Protein AF-A0A6F9X184-F1 (afdb_monomer_lite)

Radius of gyration: 22.65 Å; chains: 1; bounding box: 46×41×59 Å

Structure (mmCIF, N/CA/C/O backbone):
data_AF-A0A6F9X184-F1
#
_entry.id   AF-A0A6F9X184-F1
#
loop_
_atom_site.group_PDB
_atom_site.id
_atom_site.type_symbol
_atom_site.label_atom_id
_atom_site.label_alt_id
_atom_site.label_comp_id
_atom_site.label_asym_id
_atom_site.label_entity_id
_atom_site.label_seq_id
_atom_site.pdbx_PDB_ins_code
_atom_site.Cartn_x
_atom_site.Cartn_y
_atom_site.Cartn_z
_atom_site.occupancy
_atom_site.B_iso_or_equiv
_atom_site.auth_seq_id
_atom_site.auth_comp_id
_atom_site.auth_asym_id
_atom_site.auth_atom_id
_atom_site.pdbx_PDB_model_num
ATOM 1 N N . MET A 1 1 ? -14.088 7.537 -17.750 1.00 68.25 1 MET A N 1
ATOM 2 C CA . MET A 1 1 ? -13.207 7.425 -16.562 1.00 68.25 1 MET A CA 1
ATOM 3 C C . MET A 1 1 ? -13.499 8.589 -15.624 1.00 68.25 1 MET A C 1
ATOM 5 O O . MET A 1 1 ? -13.665 9.694 -16.121 1.00 68.25 1 MET A O 1
ATOM 9 N N . SER A 1 2 ? -13.633 8.356 -14.314 1.00 89.56 2 SER A N 1
ATOM 10 C CA . SER A 1 2 ? -14.032 9.387 -13.339 1.00 89.56 2 SER A CA 1
ATOM 11 C C . SER A 1 2 ? -12.827 10.056 -12.667 1.00 89.56 2 SER A C 1
ATOM 13 O O . SER A 1 2 ? -11.734 9.493 -12.620 1.00 89.56 2 SER A O 1
ATOM 15 N N . ILE A 1 3 ? -13.026 11.240 -12.085 1.00 88.94 3 ILE A N 1
ATOM 16 C CA . ILE A 1 3 ? -11.980 11.943 -11.323 1.00 88.94 3 ILE A CA 1
ATOM 17 C C . ILE A 1 3 ? -11.501 11.140 -10.101 1.00 88.94 3 ILE A C 1
ATOM 19 O O . ILE A 1 3 ? -10.322 11.168 -9.753 1.00 88.94 3 ILE A O 1
ATOM 23 N N . ALA A 1 4 ? -12.394 10.348 -9.500 1.00 88.88 4 ALA A N 1
ATOM 24 C CA . ALA A 1 4 ? -12.068 9.458 -8.391 1.00 88.88 4 ALA A CA 1
ATOM 25 C C . ALA A 1 4 ? -11.092 8.344 -8.808 1.00 88.88 4 ALA A C 1
ATOM 27 O O . ALA A 1 4 ? -10.203 7.985 -8.037 1.00 88.88 4 ALA A O 1
ATOM 28 N N . TYR A 1 5 ? -11.207 7.827 -10.036 1.00 92.00 5 TYR A N 1
ATOM 29 C CA . TYR A 1 5 ? -10.249 6.855 -10.568 1.00 92.00 5 TYR A CA 1
ATOM 30 C C . TYR A 1 5 ? -8.839 7.452 -10.627 1.00 92.00 5 TYR A C 1
ATOM 32 O O . TYR A 1 5 ? -7.910 6.914 -10.029 1.00 92.00 5 TYR A O 1
ATOM 40 N N . PHE A 1 6 ? -8.690 8.617 -11.265 1.00 92.88 6 PHE A N 1
ATOM 41 C CA . PHE A 1 6 ? -7.386 9.268 -11.396 1.00 92.88 6 PHE A CA 1
ATOM 42 C C . PHE A 1 6 ? -6.808 9.721 -10.058 1.00 92.88 6 PHE A C 1
ATOM 44 O O . PHE A 1 6 ? -5.597 9.630 -9.874 1.00 92.88 6 PHE A O 1
ATOM 51 N N . SER A 1 7 ? -7.644 10.145 -9.103 1.00 91.88 7 SER A N 1
ATOM 52 C CA . SER A 1 7 ? -7.157 10.465 -7.757 1.00 91.88 7 SER A CA 1
ATOM 53 C C . SER A 1 7 ? -6.539 9.243 -7.078 1.00 91.88 7 SER A C 1
ATOM 55 O O . SER A 1 7 ? -5.442 9.353 -6.541 1.00 91.88 7 SER A O 1
ATOM 57 N N . GLY A 1 8 ? -7.199 8.082 -7.128 1.00 93.31 8 GLY A N 1
ATOM 58 C CA . GLY A 1 8 ? -6.648 6.865 -6.530 1.00 93.31 8 GLY A CA 1
ATOM 59 C C . GLY A 1 8 ? -5.419 6.336 -7.277 1.00 93.31 8 GLY A C 1
ATOM 60 O O . GLY A 1 8 ? -4.453 5.929 -6.641 1.00 93.31 8 GLY A O 1
ATOM 61 N N . LEU A 1 9 ? -5.389 6.427 -8.614 1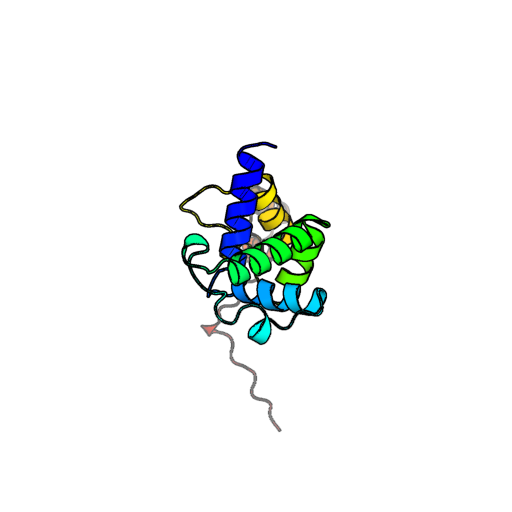.00 95.19 9 LEU A N 1
ATOM 62 C CA . LEU A 1 9 ? -4.209 6.067 -9.410 1.00 95.19 9 LEU A CA 1
ATOM 63 C C . LEU A 1 9 ? -3.023 6.961 -9.044 1.00 95.19 9 LEU A C 1
ATOM 65 O O . LEU A 1 9 ? -1.903 6.486 -8.891 1.00 95.19 9 LEU A O 1
ATOM 69 N N . HIS A 1 10 ? -3.262 8.257 -8.883 1.00 94.12 10 HIS A N 1
ATOM 70 C CA . HIS A 1 10 ? -2.233 9.192 -8.466 1.00 94.12 10 HIS A CA 1
ATOM 71 C C . HIS A 1 10 ? -1.717 8.884 -7.051 1.00 94.12 10 HIS A C 1
ATOM 73 O O . HIS A 1 10 ? -0.510 8.949 -6.816 1.00 94.12 10 HIS A O 1
ATOM 79 N N . ASP A 1 11 ? -2.593 8.509 -6.117 1.00 93.25 11 ASP A N 1
ATOM 80 C CA . ASP A 1 11 ? -2.180 8.100 -4.771 1.00 93.25 11 ASP A CA 1
ATOM 81 C C . ASP A 1 11 ? -1.379 6.772 -4.807 1.00 93.25 11 ASP A C 1
ATOM 83 O O . ASP A 1 11 ? -0.346 6.662 -4.141 1.00 93.25 11 ASP A O 1
ATOM 87 N N . LEU A 1 12 ? -1.745 5.825 -5.681 1.00 94.94 12 LEU A N 1
ATOM 88 C CA . LEU A 1 12 ? -0.983 4.596 -5.945 1.00 94.94 12 LEU A CA 1
ATOM 89 C C . LEU A 1 12 ? 0.408 4.882 -6.535 1.00 94.94 12 LEU A C 1
ATOM 91 O O . LEU A 1 12 ? 1.415 4.351 -6.063 1.00 94.94 12 LEU A O 1
ATOM 95 N N . VAL A 1 13 ? 0.486 5.755 -7.542 1.00 95.12 13 VAL A N 1
ATOM 96 C CA . VAL A 1 13 ? 1.753 6.198 -8.145 1.00 95.12 13 VAL A CA 1
ATOM 97 C C . VAL A 1 13 ? 2.639 6.848 -7.086 1.00 95.12 13 VAL A C 1
ATOM 99 O O . VAL A 1 13 ? 3.818 6.519 -6.982 1.00 95.12 13 VAL A O 1
ATOM 102 N N . LYS A 1 14 ? 2.077 7.710 -6.233 1.00 92.62 14 LYS A N 1
ATOM 103 C CA . LYS A 1 14 ? 2.815 8.303 -5.110 1.00 92.62 14 LYS A CA 1
ATOM 104 C C . LYS A 1 14 ? 3.364 7.257 -4.144 1.00 92.62 14 LYS A C 1
ATOM 106 O O . LYS A 1 14 ? 4.490 7.422 -3.673 1.00 92.62 14 LYS A O 1
ATOM 111 N N . ALA A 1 15 ? 2.611 6.196 -3.857 1.00 92.44 15 ALA A N 1
ATOM 112 C CA . ALA A 1 15 ? 3.092 5.101 -3.018 1.00 92.44 15 ALA A CA 1
ATOM 113 C C . ALA A 1 15 ? 4.298 4.387 -3.658 1.00 92.44 15 ALA A C 1
ATOM 115 O O . ALA A 1 15 ? 5.304 4.175 -2.981 1.00 92.44 15 ALA A O 1
ATOM 116 N N . LEU A 1 16 ? 4.250 4.107 -4.965 1.00 93.88 16 LEU A N 1
ATOM 117 C CA . LEU A 1 16 ? 5.349 3.476 -5.714 1.00 93.88 16 LEU A CA 1
ATOM 118 C C . LEU A 1 16 ? 6.599 4.362 -5.832 1.00 93.88 16 LEU A C 1
ATOM 120 O O . LEU A 1 16 ? 7.724 3.855 -5.831 1.00 93.88 16 LEU A O 1
ATOM 124 N N . CYS A 1 17 ? 6.420 5.682 -5.906 1.00 93.12 17 CYS A N 1
ATOM 125 C CA . CYS A 1 17 ? 7.517 6.652 -5.934 1.00 93.12 17 CYS A CA 1
ATOM 126 C C . CYS A 1 17 ? 8.088 6.963 -4.538 1.00 93.12 17 CYS A C 1
ATOM 128 O O . CYS A 1 17 ? 9.053 7.721 -4.410 1.00 93.12 17 CYS A O 1
ATOM 130 N N . SER A 1 18 ? 7.488 6.429 -3.472 1.00 90.38 18 SER A N 1
ATOM 131 C CA . SER A 1 18 ? 7.875 6.749 -2.103 1.00 90.38 18 SER A CA 1
ATOM 132 C C . SER A 1 18 ? 9.264 6.209 -1.756 1.00 90.38 18 SER A C 1
ATOM 134 O O . SER A 1 18 ? 9.656 5.115 -2.159 1.00 90.38 18 SER A O 1
ATOM 136 N N . LYS A 1 19 ? 9.990 6.967 -0.928 1.00 86.81 19 LYS A N 1
ATOM 137 C CA . LYS A 1 19 ? 11.203 6.503 -0.227 1.00 86.81 19 LYS A CA 1
ATOM 138 C C . LYS A 1 19 ? 10.881 5.702 1.041 1.00 86.81 19 LYS A C 1
ATOM 140 O O . LYS A 1 19 ? 11.788 5.198 1.694 1.00 86.81 19 LYS A O 1
ATOM 145 N N . SER A 1 20 ? 9.606 5.635 1.428 1.00 86.81 20 SER A N 1
ATOM 146 C CA . SER A 1 20 ? 9.159 4.921 2.624 1.00 86.81 20 SER A CA 1
ATOM 147 C C . SER A 1 20 ? 9.032 3.412 2.372 1.00 86.81 20 SER A C 1
ATOM 149 O O . SER A 1 20 ? 9.448 2.901 1.333 1.00 86.81 20 SER A O 1
ATOM 151 N N . ARG A 1 21 ? 8.420 2.681 3.312 1.00 86.00 21 ARG A N 1
ATOM 152 C CA . ARG A 1 21 ? 8.225 1.230 3.195 1.00 86.00 21 ARG A CA 1
ATOM 153 C C . ARG A 1 21 ? 7.392 0.834 1.967 1.00 86.00 21 ARG A C 1
ATOM 155 O O . ARG A 1 21 ? 7.645 -0.227 1.408 1.00 86.00 21 ARG A O 1
ATOM 162 N N . THR A 1 22 ? 6.494 1.698 1.487 1.00 87.25 22 THR A N 1
ATOM 163 C CA . THR A 1 22 ? 5.751 1.489 0.227 1.00 87.25 22 THR A CA 1
ATOM 164 C C . THR A 1 22 ? 6.646 1.467 -1.011 1.00 87.25 22 THR A C 1
ATOM 166 O O . THR A 1 22 ? 6.295 0.822 -1.992 1.00 87.25 22 THR A O 1
ATOM 169 N N . GLY A 1 23 ? 7.847 2.053 -0.952 1.00 86.31 23 GLY A N 1
ATOM 170 C CA . GLY A 1 23 ? 8.840 1.946 -2.021 1.00 86.31 23 GLY A CA 1
ATOM 171 C C . GLY A 1 23 ? 9.290 0.505 -2.291 1.00 86.31 23 GLY A C 1
ATOM 172 O O . GLY A 1 23 ? 9.655 0.191 -3.418 1.00 86.31 23 GLY A O 1
ATOM 173 N N . ARG A 1 24 ? 9.182 -0.401 -1.305 1.00 89.50 24 ARG A N 1
ATOM 174 C CA . ARG A 1 24 ? 9.477 -1.837 -1.486 1.00 89.50 24 ARG A CA 1
ATOM 175 C C . ARG A 1 24 ? 8.480 -2.540 -2.405 1.00 89.50 24 ARG A C 1
ATOM 177 O O . ARG A 1 24 ? 8.834 -3.515 -3.058 1.00 89.50 24 ARG A O 1
ATOM 184 N N . LEU A 1 25 ? 7.259 -2.014 -2.521 1.00 92.19 25 LEU A N 1
ATOM 185 C CA . LEU A 1 25 ? 6.263 -2.541 -3.459 1.00 92.19 25 LEU A CA 1
ATOM 186 C C . LEU A 1 25 ? 6.761 -2.431 -4.898 1.00 92.19 25 LEU A C 1
ATOM 188 O O . LEU A 1 25 ? 6.474 -3.302 -5.710 1.00 92.19 25 LEU A O 1
ATOM 192 N N . ARG A 1 26 ? 7.548 -1.392 -5.202 1.00 91.94 26 ARG A N 1
ATOM 193 C CA . ARG A 1 26 ? 8.164 -1.199 -6.515 1.00 91.94 26 ARG A CA 1
ATOM 194 C C . ARG A 1 26 ? 9.099 -2.352 -6.873 1.00 91.94 26 ARG A C 1
ATOM 196 O O . ARG A 1 26 ? 9.042 -2.846 -7.993 1.00 91.94 26 ARG A O 1
ATOM 203 N N . GLU A 1 27 ? 9.918 -2.790 -5.920 1.00 90.56 27 GLU A N 1
ATOM 204 C CA . GLU A 1 27 ? 10.826 -3.931 -6.085 1.00 90.56 27 GLU A CA 1
ATOM 205 C C . GLU A 1 27 ? 10.041 -5.233 -6.279 1.00 90.56 27 GLU A C 1
ATOM 207 O O . GLU A 1 27 ? 10.364 -6.016 -7.171 1.00 90.56 27 GLU A O 1
ATOM 212 N N . GLY A 1 28 ? 8.971 -5.431 -5.503 1.00 92.75 28 GLY A N 1
ATOM 213 C CA . GLY A 1 28 ? 8.067 -6.572 -5.656 1.00 92.75 28 GLY A CA 1
ATOM 214 C C . GLY A 1 28 ? 7.399 -6.626 -7.031 1.00 92.75 28 GLY A C 1
ATOM 215 O O . GLY A 1 28 ? 7.439 -7.657 -7.700 1.00 92.75 28 GLY A O 1
ATOM 216 N N . CYS A 1 29 ? 6.855 -5.497 -7.495 1.00 94.06 29 CYS A N 1
ATOM 217 C CA . CYS A 1 29 ? 6.239 -5.388 -8.820 1.00 94.06 29 CYS A CA 1
ATOM 218 C C . CYS A 1 29 ? 7.260 -5.647 -9.935 1.00 94.06 29 CYS A C 1
ATOM 220 O O . CYS A 1 29 ? 6.974 -6.372 -10.883 1.00 94.06 29 CYS A O 1
ATOM 222 N N . ALA A 1 30 ? 8.459 -5.066 -9.827 1.00 92.81 30 ALA A N 1
ATOM 223 C CA . ALA A 1 30 ? 9.508 -5.245 -10.824 1.00 92.81 30 ALA A CA 1
ATOM 224 C C . ALA A 1 30 ? 9.958 -6.704 -10.916 1.00 92.81 30 ALA A C 1
ATOM 226 O O . ALA A 1 30 ? 10.037 -7.248 -12.015 1.00 92.81 30 ALA A O 1
ATOM 227 N N . ARG A 1 31 ? 10.150 -7.362 -9.767 1.00 93.12 31 ARG A N 1
ATOM 228 C CA . ARG A 1 31 ? 10.464 -8.792 -9.704 1.00 93.12 31 ARG A CA 1
ATOM 229 C C . ARG A 1 31 ? 9.372 -9.636 -10.358 1.00 93.12 31 ARG A C 1
ATOM 231 O O . ARG A 1 31 ? 9.692 -10.509 -11.156 1.00 93.12 31 ARG A O 1
ATOM 238 N N . ALA A 1 32 ? 8.102 -9.356 -10.064 1.00 93.06 32 ALA A N 1
ATOM 239 C CA . ALA A 1 32 ? 6.972 -10.073 -10.658 1.00 93.06 32 ALA A CA 1
ATOM 240 C C . ALA A 1 32 ? 6.880 -9.891 -12.185 1.00 93.06 32 ALA A C 1
ATOM 242 O O . ALA A 1 32 ? 6.412 -10.781 -12.888 1.00 93.06 32 ALA A O 1
ATOM 243 N N . LEU A 1 33 ? 7.359 -8.757 -12.702 1.00 93.00 33 LEU A N 1
ATOM 244 C CA . LEU A 1 33 ? 7.418 -8.449 -14.132 1.00 93.00 33 LEU A CA 1
ATOM 245 C C . LEU A 1 33 ? 8.734 -8.870 -14.809 1.00 93.00 33 LEU A C 1
ATOM 247 O O . LEU A 1 33 ? 8.896 -8.607 -16.001 1.00 93.00 33 LEU A O 1
ATOM 251 N N . GLY A 1 34 ? 9.679 -9.475 -14.077 1.00 92.62 34 GLY A N 1
ATOM 252 C CA . GLY A 1 34 ? 11.007 -9.820 -14.597 1.00 92.62 34 GLY A CA 1
ATOM 253 C C . GLY A 1 34 ? 11.836 -8.602 -15.021 1.00 92.62 34 GLY A C 1
ATOM 254 O O . GLY A 1 34 ? 12.644 -8.696 -15.939 1.00 92.62 34 GLY A O 1
ATOM 255 N N . MET A 1 35 ? 11.596 -7.444 -14.404 1.00 90.81 35 MET A N 1
ATOM 256 C CA . MET A 1 35 ? 12.278 -6.189 -14.716 1.00 90.81 35 MET A CA 1
ATOM 257 C C . MET A 1 35 ? 13.448 -5.947 -13.766 1.00 90.81 35 MET A C 1
ATOM 259 O O . MET A 1 35 ? 13.281 -6.014 -12.547 1.00 90.81 35 MET A O 1
ATOM 263 N N . ASP A 1 36 ? 14.592 -5.555 -14.323 1.00 88.38 36 ASP A N 1
ATOM 264 C CA . ASP A 1 36 ? 15.682 -4.972 -13.547 1.00 88.38 36 ASP A CA 1
ATOM 265 C C . ASP A 1 36 ? 15.494 -3.452 -13.452 1.00 88.38 36 ASP A C 1
ATOM 267 O O . ASP A 1 36 ? 15.573 -2.724 -14.444 1.00 88.38 36 ASP A O 1
ATOM 271 N N . LEU A 1 37 ? 15.204 -2.960 -12.245 1.00 86.81 37 LEU A N 1
ATOM 272 C CA . LEU A 1 37 ? 15.014 -1.529 -12.017 1.00 86.81 37 LEU A CA 1
ATOM 273 C C . LEU A 1 37 ? 16.312 -0.734 -12.157 1.00 86.81 37 LEU A C 1
ATOM 275 O O . LEU A 1 37 ? 16.229 0.433 -12.529 1.00 86.81 37 LEU A O 1
ATOM 279 N N . ALA A 1 38 ? 17.480 -1.320 -11.883 1.00 83.38 38 ALA A N 1
ATOM 280 C CA . ALA A 1 38 ? 18.748 -0.599 -11.986 1.00 83.38 38 ALA A CA 1
ATOM 281 C C . ALA A 1 38 ? 19.030 -0.187 -13.439 1.00 83.38 38 ALA A C 1
ATOM 283 O O . ALA A 1 38 ? 19.417 0.954 -13.696 1.00 83.38 38 ALA A O 1
ATOM 284 N N . ASP A 1 39 ? 18.732 -1.083 -14.381 1.00 80.94 39 ASP A N 1
ATOM 285 C CA . ASP A 1 39 ? 18.895 -0.840 -15.814 1.00 80.94 39 ASP A CA 1
ATOM 286 C C . ASP A 1 39 ? 17.743 -0.010 -16.397 1.00 80.94 39 ASP A C 1
ATOM 288 O O . ASP A 1 39 ? 17.936 0.884 -17.235 1.00 80.94 39 ASP A O 1
ATOM 292 N N . GLU A 1 40 ? 16.507 -0.288 -15.975 1.00 79.12 40 GLU A N 1
ATOM 293 C CA . GLU A 1 40 ? 15.322 0.356 -16.541 1.00 79.12 40 GLU A CA 1
ATOM 294 C C . GLU A 1 40 ? 15.100 1.773 -16.011 1.00 79.12 40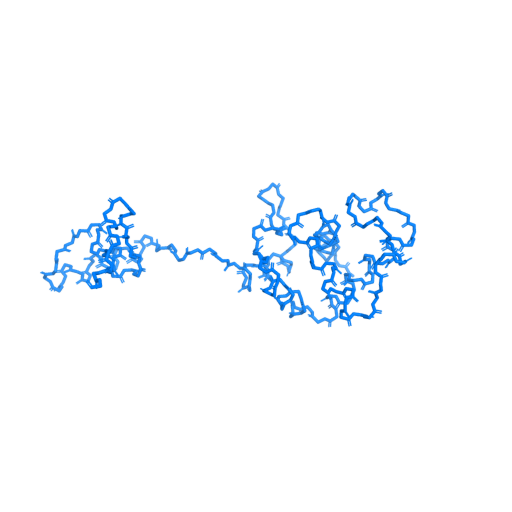 GLU A C 1
ATOM 296 O O . GLU A 1 40 ? 14.707 2.654 -16.777 1.00 79.12 40 GLU A O 1
ATOM 301 N N . ALA A 1 41 ? 15.354 2.027 -14.731 1.00 78.94 41 ALA A N 1
ATOM 302 C CA . ALA A 1 41 ? 15.144 3.333 -14.123 1.00 78.94 41 ALA A CA 1
ATOM 303 C C . ALA A 1 41 ? 15.859 3.420 -12.757 1.00 78.94 41 ALA A C 1
ATOM 305 O O . ALA A 1 41 ? 15.278 3.055 -11.733 1.00 78.94 41 ALA A O 1
ATOM 306 N N . PRO A 1 42 ? 17.103 3.928 -12.718 1.00 74.06 42 PRO A N 1
ATOM 307 C CA . PRO A 1 42 ? 17.911 3.934 -11.497 1.00 74.06 42 PRO A CA 1
ATOM 308 C C . PRO A 1 42 ? 17.351 4.871 -10.413 1.00 74.06 42 PRO A C 1
ATOM 310 O O . PRO A 1 42 ? 17.546 4.629 -9.222 1.00 74.06 42 PRO A O 1
ATOM 313 N N . GLU A 1 43 ? 16.607 5.913 -10.798 1.00 82.19 43 GLU A N 1
ATOM 314 C CA . GLU A 1 43 ? 16.028 6.897 -9.879 1.00 82.19 43 GLU A CA 1
ATOM 315 C C . GLU A 1 43 ? 14.494 6.847 -9.892 1.00 82.19 43 GLU A C 1
ATOM 317 O O . GLU A 1 43 ? 13.821 7.558 -10.630 1.00 82.19 43 GLU A O 1
ATOM 322 N N . LEU A 1 44 ? 13.913 6.002 -9.034 1.00 82.94 44 LEU A N 1
ATOM 323 C CA . LEU A 1 44 ? 12.451 5.827 -8.931 1.00 82.94 44 LEU A CA 1
ATOM 324 C C . LEU A 1 44 ? 11.848 6.330 -7.616 1.00 82.94 44 LEU A C 1
ATOM 326 O O . LEU A 1 44 ? 10.700 6.033 -7.285 1.00 82.94 44 LEU A O 1
ATOM 330 N N . ALA A 1 45 ? 12.624 7.086 -6.845 1.00 86.06 45 ALA A N 1
ATOM 331 C CA . ALA A 1 45 ? 12.249 7.565 -5.525 1.00 86.06 45 ALA A CA 1
ATOM 332 C C . ALA A 1 45 ? 12.192 9.099 -5.485 1.00 86.06 45 ALA A C 1
ATOM 334 O O . ALA A 1 45 ? 13.228 9.764 -5.474 1.00 86.06 45 ALA A O 1
ATOM 335 N N . GLY A 1 46 ? 10.992 9.674 -5.386 1.00 88.56 46 GLY A N 1
ATOM 336 C CA . GLY A 1 46 ? 10.803 11.125 -5.421 1.00 88.56 46 GLY A CA 1
ATOM 337 C C . GLY A 1 46 ? 9.431 11.557 -5.934 1.00 88.56 46 GLY A C 1
ATOM 338 O O . GLY A 1 46 ? 8.466 10.796 -5.904 1.00 88.56 46 GLY A O 1
ATOM 339 N N . ALA A 1 47 ? 9.339 12.807 -6.384 1.00 88.56 47 ALA A N 1
ATOM 340 C CA . ALA A 1 47 ? 8.139 13.313 -7.038 1.00 88.56 47 ALA A CA 1
ATOM 341 C C . ALA A 1 47 ? 8.068 12.779 -8.475 1.00 88.56 47 ALA A C 1
ATOM 343 O O . ALA A 1 47 ? 9.005 12.968 -9.244 1.00 88.56 47 ALA A O 1
ATOM 344 N N . PHE A 1 48 ? 6.941 12.165 -8.842 1.00 90.88 48 PHE A N 1
ATOM 345 C CA . PHE A 1 48 ? 6.719 11.603 -10.181 1.00 90.88 48 PHE A CA 1
ATOM 346 C C . PHE A 1 48 ? 6.938 12.631 -11.308 1.00 90.88 48 PHE A C 1
ATOM 348 O O . PHE A 1 48 ? 7.501 12.314 -12.357 1.00 90.88 48 PHE A O 1
ATOM 355 N N . ASP A 1 49 ? 6.571 13.891 -11.066 1.00 89.06 49 ASP A N 1
ATOM 356 C CA . ASP A 1 49 ? 6.752 14.983 -12.027 1.00 89.06 49 ASP A CA 1
ATOM 357 C C . ASP A 1 49 ? 8.228 15.350 -12.244 1.00 89.06 49 ASP A C 1
ATOM 359 O O . ASP A 1 49 ? 8.571 15.919 -13.275 1.00 89.06 49 ASP A O 1
ATOM 363 N N . GLY A 1 50 ? 9.127 14.984 -11.328 1.00 88.75 50 GLY A N 1
ATOM 364 C CA . GLY A 1 50 ? 10.570 15.180 -11.491 1.00 88.75 50 GLY A CA 1
ATOM 365 C C . GLY A 1 50 ? 11.253 14.105 -12.341 1.00 88.75 50 GLY A C 1
ATOM 366 O O . GLY A 1 50 ? 12.393 14.294 -12.752 1.00 88.75 50 GLY A O 1
ATOM 367 N N . PHE A 1 51 ? 10.574 12.990 -12.615 1.00 91.69 51 PHE A N 1
ATOM 368 C CA . PHE A 1 51 ? 11.160 11.849 -13.314 1.00 91.69 51 PHE A CA 1
ATOM 369 C C . PHE A 1 51 ? 11.288 12.065 -14.824 1.00 91.69 51 PHE A C 1
ATOM 371 O O . PHE A 1 51 ? 10.466 12.728 -15.466 1.00 91.69 51 PHE A O 1
ATOM 378 N N . ARG A 1 52 ? 12.302 11.432 -15.415 1.00 92.69 52 ARG A N 1
ATOM 379 C CA . ARG A 1 52 ? 12.499 11.308 -16.861 1.00 92.69 52 ARG A CA 1
ATOM 380 C C . ARG A 1 52 ? 11.412 10.428 -17.472 1.00 92.69 52 ARG A C 1
ATOM 382 O O . ARG A 1 52 ? 10.763 9.623 -16.805 1.00 92.69 52 ARG A O 1
ATOM 389 N N . LEU A 1 53 ? 11.251 10.520 -18.792 1.00 92.06 53 LEU A N 1
ATOM 390 C CA . LEU A 1 53 ? 10.242 9.747 -19.525 1.00 92.06 53 LEU A CA 1
ATOM 391 C C . LEU A 1 53 ? 10.347 8.232 -19.264 1.00 92.06 53 LEU A C 1
ATOM 393 O O . LEU A 1 53 ? 9.325 7.571 -19.080 1.00 92.06 53 LEU A O 1
ATOM 397 N N . LYS A 1 54 ? 11.574 7.694 -19.206 1.00 91.50 54 LYS A N 1
ATOM 398 C CA . LYS A 1 54 ? 11.825 6.266 -18.953 1.00 91.50 54 LYS A CA 1
ATOM 399 C C . LYS A 1 54 ? 11.320 5.839 -17.569 1.00 91.50 54 LYS A C 1
ATOM 401 O O . LYS A 1 54 ? 10.558 4.884 -17.470 1.00 91.50 54 LYS A O 1
ATOM 406 N N . GLU A 1 55 ? 11.659 6.597 -16.530 1.00 92.62 55 GLU A N 1
ATOM 407 C CA . GLU A 1 55 ? 11.237 6.371 -15.140 1.00 92.62 55 GLU A CA 1
ATOM 408 C C . GLU A 1 55 ? 9.715 6.465 -14.980 1.00 92.62 55 GLU A C 1
ATOM 410 O O . GLU A 1 55 ? 9.090 5.573 -14.405 1.00 92.62 55 GLU A O 1
ATOM 415 N N . ARG A 1 56 ? 9.090 7.497 -15.566 1.00 94.56 56 ARG A N 1
ATOM 416 C CA . ARG A 1 56 ? 7.625 7.641 -15.555 1.00 94.56 56 ARG A CA 1
ATOM 417 C C . ARG A 1 56 ? 6.940 6.447 -16.209 1.00 94.56 56 ARG A C 1
ATOM 419 O O . ARG A 1 56 ? 5.979 5.919 -15.655 1.00 94.56 56 ARG A O 1
ATOM 426 N N . ARG A 1 57 ? 7.453 5.992 -17.359 1.00 94.56 57 ARG A N 1
ATOM 427 C CA . ARG A 1 57 ? 6.948 4.800 -18.056 1.00 94.56 57 ARG A CA 1
ATOM 428 C C . ARG A 1 57 ? 7.046 3.556 -17.176 1.00 94.56 57 ARG A C 1
ATOM 430 O O . ARG A 1 57 ? 6.088 2.792 -17.126 1.00 94.56 57 ARG A O 1
ATOM 437 N N . VAL A 1 58 ? 8.168 3.364 -16.479 1.00 95.00 58 VAL A N 1
ATOM 438 C CA . VAL A 1 58 ? 8.350 2.236 -15.553 1.00 95.00 58 VAL A CA 1
ATOM 439 C C . VAL A 1 58 ? 7.304 2.292 -14.444 1.00 95.00 58 VAL A C 1
ATOM 441 O O . VAL A 1 58 ? 6.545 1.342 -14.300 1.00 95.00 58 VAL A O 1
ATOM 444 N N . ILE A 1 59 ? 7.179 3.409 -13.723 1.00 9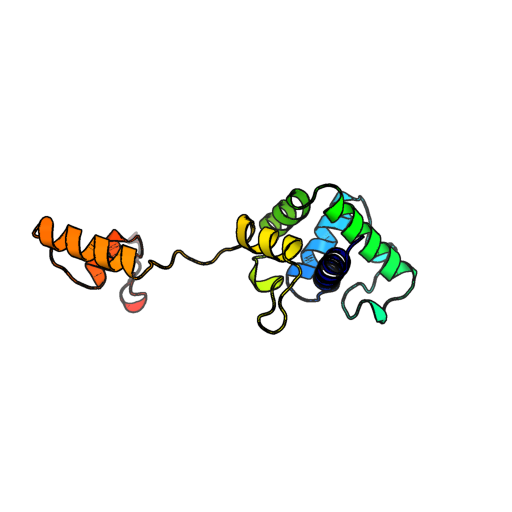5.69 59 ILE A N 1
ATOM 445 C CA . ILE A 1 59 ? 6.199 3.536 -12.630 1.00 95.69 59 ILE A CA 1
ATOM 446 C C . ILE A 1 59 ? 4.766 3.300 -13.111 1.00 95.69 59 ILE A C 1
ATOM 448 O O . ILE A 1 59 ? 4.017 2.574 -12.458 1.00 95.69 59 ILE A O 1
ATOM 452 N N . LEU A 1 60 ? 4.384 3.869 -14.257 1.00 96.19 60 LEU A N 1
ATOM 453 C CA . LEU A 1 60 ? 3.050 3.664 -14.821 1.00 96.19 60 LEU A CA 1
ATOM 454 C C . LEU A 1 60 ? 2.811 2.206 -15.222 1.00 96.19 60 LEU A C 1
ATOM 456 O O . LEU A 1 60 ? 1.707 1.708 -15.029 1.00 96.19 60 LEU A O 1
ATOM 460 N N . LYS A 1 61 ? 3.835 1.503 -15.718 1.00 96.25 61 LYS A N 1
ATOM 461 C CA . LYS A 1 61 ? 3.754 0.067 -16.008 1.00 96.25 61 LYS A CA 1
ATOM 462 C C . LYS A 1 61 ? 3.530 -0.750 -14.733 1.00 96.25 61 LYS A C 1
ATOM 464 O O . LYS A 1 61 ? 2.683 -1.638 -14.731 1.00 96.25 61 LYS A O 1
ATOM 469 N N . LEU A 1 62 ? 4.232 -0.429 -13.643 1.00 96.19 62 LEU A N 1
ATOM 470 C CA . LEU A 1 62 ? 4.026 -1.095 -12.349 1.00 96.19 62 LEU A CA 1
ATOM 471 C C . LEU A 1 62 ? 2.621 -0.816 -11.793 1.00 96.19 62 LEU A C 1
ATOM 473 O O . LEU A 1 62 ? 1.946 -1.731 -11.330 1.00 96.19 62 LEU A O 1
ATOM 477 N N . ALA A 1 63 ? 2.155 0.434 -11.881 1.00 96.75 63 ALA A N 1
ATOM 478 C CA . ALA A 1 63 ? 0.809 0.811 -11.458 1.00 96.75 63 ALA A CA 1
ATOM 479 C C . ALA A 1 63 ? -0.272 0.099 -12.288 1.00 96.75 63 ALA A C 1
ATOM 481 O O . ALA A 1 63 ? -1.236 -0.408 -11.721 1.00 96.75 63 ALA A O 1
ATOM 482 N N . ALA A 1 64 ? -0.097 0.010 -13.609 1.00 96.94 64 ALA A N 1
ATOM 483 C CA . ALA A 1 64 ? -1.001 -0.727 -14.490 1.00 96.94 64 ALA A CA 1
ATOM 484 C C . ALA A 1 64 ? -1.059 -2.215 -14.119 1.00 96.94 64 ALA A C 1
ATOM 486 O O . ALA A 1 64 ? -2.147 -2.764 -13.978 1.00 96.94 64 ALA A O 1
ATOM 487 N N . TRP A 1 65 ? 0.095 -2.837 -13.860 1.00 97.12 65 TRP A N 1
ATOM 488 C CA . TRP A 1 65 ? 0.156 -4.227 -13.412 1.00 97.12 65 TRP A CA 1
ATOM 489 C C . TRP A 1 65 ? -0.568 -4.446 -12.076 1.00 97.12 65 TRP A C 1
ATOM 491 O O . TRP A 1 65 ? -1.263 -5.444 -11.916 1.00 97.12 65 TRP A O 1
ATOM 501 N N . LEU A 1 66 ? -0.477 -3.519 -11.119 1.00 96.69 66 LEU A N 1
ATOM 502 C CA . LEU A 1 66 ? -1.266 -3.611 -9.883 1.00 96.69 66 LEU A CA 1
ATOM 503 C C . LEU A 1 66 ? -2.774 -3.487 -10.144 1.00 96.69 66 LEU A C 1
ATOM 505 O O . LEU A 1 66 ? -3.564 -4.153 -9.480 1.00 96.69 66 LEU A O 1
ATOM 509 N N . LEU A 1 67 ? -3.171 -2.651 -11.106 1.00 96.50 67 LEU A N 1
ATOM 510 C CA . LEU A 1 67 ? -4.575 -2.389 -11.427 1.00 96.50 67 LEU A CA 1
ATOM 511 C C . LEU A 1 67 ? -5.263 -3.516 -12.210 1.00 96.50 67 LEU A C 1
ATOM 513 O O . LEU A 1 67 ? -6.476 -3.663 -12.099 1.00 96.50 67 LEU A O 1
ATOM 517 N N . GLU A 1 68 ? -4.519 -4.326 -12.965 1.00 96.81 68 GLU A N 1
ATOM 518 C CA . GLU A 1 68 ? -5.059 -5.485 -13.699 1.00 96.81 68 GLU A CA 1
ATOM 519 C C . GLU A 1 68 ? -5.697 -6.550 -12.794 1.00 96.81 68 GLU A C 1
ATOM 521 O O . GLU A 1 68 ? -6.577 -7.291 -13.225 1.00 96.81 68 GLU A O 1
ATOM 526 N N . SER A 1 69 ? -5.233 -6.674 -11.551 1.00 96.50 69 SER A N 1
ATOM 527 C CA . SER A 1 69 ? -5.795 -7.594 -10.553 1.00 96.50 69 SER A CA 1
ATOM 528 C C . SER A 1 69 ? -5.858 -6.876 -9.213 1.00 96.50 69 SER A C 1
ATOM 530 O O . SER A 1 69 ? -5.142 -7.204 -8.261 1.00 96.50 69 SER A O 1
ATOM 532 N N . TRP A 1 70 ? -6.624 -5.787 -9.226 1.00 94.88 70 TRP A N 1
ATOM 533 C CA . TRP A 1 70 ? -6.863 -4.958 -8.061 1.00 94.88 70 TRP A CA 1
ATOM 534 C C . TRP A 1 70 ? -8.014 -5.514 -7.211 1.00 94.88 70 TRP A C 1
ATOM 536 O O . TRP A 1 70 ? -9.096 -5.716 -7.767 1.00 94.88 70 TRP A O 1
ATOM 546 N N . PRO A 1 71 ? -7.865 -5.597 -5.870 1.00 95.81 71 PRO A N 1
ATOM 547 C CA . PRO A 1 71 ? -6.717 -5.172 -5.053 1.00 95.81 71 PRO A CA 1
ATOM 548 C C . PRO A 1 71 ? -5.685 -6.278 -4.762 1.00 95.81 71 PRO A C 1
ATOM 550 O O . PRO A 1 71 ? -4.715 -6.030 -4.041 1.00 95.81 71 PRO A O 1
ATOM 553 N N . GLU A 1 72 ? -5.871 -7.488 -5.285 1.00 96.38 72 GLU A N 1
ATOM 554 C CA . GLU A 1 72 ? -5.181 -8.705 -4.842 1.00 96.38 72 GLU A CA 1
ATOM 555 C C . GLU A 1 72 ? -3.656 -8.589 -4.928 1.00 96.38 72 GLU A C 1
ATOM 557 O O . GLU A 1 72 ? -2.959 -8.869 -3.951 1.00 96.38 72 GLU A O 1
ATOM 562 N N . ARG A 1 73 ? -3.118 -8.119 -6.063 1.00 96.50 73 ARG A N 1
ATOM 563 C CA . ARG A 1 73 ? -1.657 -7.992 -6.253 1.00 96.50 73 ARG A CA 1
ATOM 564 C C . ARG A 1 73 ? -1.031 -7.029 -5.250 1.00 96.50 73 ARG A C 1
ATOM 566 O O . ARG A 1 73 ? 0.049 -7.297 -4.727 1.00 96.50 73 ARG A O 1
ATOM 573 N N . LEU A 1 74 ? -1.710 -5.916 -4.972 1.00 95.75 74 LEU A N 1
ATOM 574 C CA . LEU A 1 74 ? -1.225 -4.945 -3.999 1.00 95.75 74 LEU A CA 1
ATOM 575 C C . LEU A 1 74 ? -1.228 -5.542 -2.594 1.00 95.75 74 LEU A C 1
ATOM 577 O O . LEU A 1 74 ? -0.240 -5.397 -1.882 1.00 95.75 74 LEU A O 1
ATOM 581 N N . VAL A 1 75 ? -2.318 -6.206 -2.209 1.00 94.69 75 VAL A N 1
ATOM 582 C CA . VAL A 1 75 ? -2.476 -6.794 -0.875 1.00 94.69 75 VAL A CA 1
ATOM 583 C C . VAL A 1 75 ? -1.427 -7.872 -0.625 1.00 94.69 75 VAL A C 1
ATOM 585 O O . VAL A 1 75 ? -0.774 -7.851 0.417 1.00 94.69 75 VAL A O 1
ATOM 588 N N . THR A 1 76 ? -1.209 -8.769 -1.588 1.00 95.31 76 THR A N 1
ATOM 589 C CA . THR A 1 76 ? -0.183 -9.814 -1.483 1.00 95.31 76 THR A CA 1
ATOM 590 C C . THR A 1 76 ? 1.202 -9.210 -1.277 1.00 95.31 76 THR A C 1
ATOM 592 O O . THR A 1 76 ? 1.866 -9.531 -0.293 1.00 95.31 76 THR A O 1
ATOM 595 N N . LEU A 1 77 ? 1.608 -8.259 -2.126 1.00 95.00 77 LEU A N 1
ATOM 596 C CA . LEU A 1 77 ? 2.911 -7.605 -1.985 1.00 95.00 77 LEU A CA 1
ATOM 597 C C . LEU A 1 77 ? 3.019 -6.814 -0.675 1.00 95.00 77 LEU A C 1
ATOM 599 O O . LEU A 1 77 ? 4.035 -6.870 0.013 1.00 95.00 77 LEU A O 1
ATOM 603 N N . ALA A 1 78 ? 1.979 -6.074 -0.299 1.00 93.88 78 ALA A N 1
ATOM 604 C CA . ALA A 1 78 ? 1.979 -5.309 0.940 1.00 93.88 78 ALA A CA 1
ATOM 605 C C . ALA A 1 78 ? 2.160 -6.218 2.163 1.00 93.88 78 ALA A C 1
ATOM 607 O O . ALA A 1 78 ? 2.975 -5.898 3.030 1.00 93.88 78 ALA A O 1
ATOM 608 N N . ASN A 1 79 ? 1.504 -7.379 2.192 1.00 92.00 79 ASN A N 1
ATOM 609 C CA . ASN A 1 79 ? 1.682 -8.372 3.248 1.00 92.00 79 ASN A CA 1
ATOM 610 C C . ASN A 1 79 ? 3.094 -8.976 3.253 1.00 92.00 79 ASN A C 1
ATOM 612 O O . ASN A 1 79 ? 3.720 -9.036 4.312 1.00 92.00 79 ASN A O 1
ATOM 616 N N . GLU A 1 80 ? 3.639 -9.343 2.089 1.00 92.75 80 GLU A N 1
ATOM 617 C CA . GLU A 1 80 ? 5.012 -9.863 1.963 1.00 92.75 80 GLU A CA 1
ATOM 618 C C . GLU A 1 80 ? 6.068 -8.878 2.489 1.00 92.75 80 GLU A C 1
ATOM 620 O O . GLU A 1 80 ? 7.039 -9.274 3.138 1.00 92.75 80 GLU A O 1
ATOM 625 N N . TYR A 1 81 ? 5.871 -7.578 2.253 1.00 91.19 81 TYR A N 1
ATOM 626 C CA . TYR A 1 81 ? 6.806 -6.528 2.668 1.00 91.19 81 TYR A CA 1
ATOM 627 C C . TYR A 1 81 ? 6.464 -5.867 4.015 1.00 91.19 81 TYR A C 1
ATOM 629 O O . TYR A 1 81 ? 7.170 -4.936 4.432 1.00 91.19 81 TYR A O 1
ATOM 637 N N . GLY A 1 82 ? 5.416 -6.325 4.710 1.00 89.94 82 GLY A N 1
ATOM 638 C CA . GLY A 1 82 ? 4.970 -5.768 5.993 1.00 89.94 82 GLY A CA 1
ATOM 639 C C . GLY A 1 82 ? 4.545 -4.296 5.903 1.00 89.94 82 GLY A C 1
ATOM 640 O O . GLY A 1 82 ? 4.895 -3.484 6.770 1.00 89.94 82 GLY A O 1
ATOM 641 N N . VAL A 1 83 ? 3.861 -3.931 4.817 1.00 91.56 83 VAL A N 1
ATOM 642 C CA . VAL A 1 83 ? 3.304 -2.599 4.558 1.00 91.56 83 VAL A CA 1
ATOM 643 C C . VAL A 1 83 ? 1.841 -2.577 5.000 1.00 91.56 83 VAL A C 1
ATOM 645 O O . VAL A 1 83 ? 1.005 -3.276 4.444 1.00 91.56 83 VAL A O 1
ATOM 648 N N . THR A 1 84 ? 1.523 -1.737 5.980 1.00 91.12 84 THR A N 1
ATOM 649 C CA . THR A 1 84 ? 0.163 -1.557 6.514 1.00 91.12 84 THR A CA 1
ATOM 650 C C . THR A 1 84 ? -0.540 -0.341 5.903 1.00 91.12 84 THR A C 1
ATOM 652 O O . THR A 1 84 ? 0.113 0.540 5.335 1.00 91.12 84 THR A O 1
ATOM 655 N N . SER A 1 85 ? -1.860 -0.240 6.089 1.00 90.62 85 SER A N 1
ATOM 656 C CA . SER A 1 85 ? -2.725 0.862 5.621 1.00 90.62 85 SER A CA 1
ATOM 657 C C . SER A 1 85 ? -2.180 2.264 5.944 1.00 90.62 85 SER A C 1
ATOM 659 O O . SER A 1 85 ? -2.254 3.179 5.121 1.00 90.62 85 SER A O 1
ATOM 661 N N . SER A 1 86 ? -1.541 2.419 7.106 1.00 88.31 86 SER A N 1
ATOM 662 C CA . SER A 1 86 ? -0.927 3.666 7.583 1.00 88.31 86 SER A CA 1
ATOM 663 C C . SER A 1 86 ? 0.178 4.234 6.684 1.00 88.31 86 SER A C 1
ATOM 665 O O . SER A 1 86 ? 0.460 5.429 6.758 1.00 88.31 86 SER A O 1
ATOM 667 N N . TYR A 1 87 ? 0.802 3.419 5.827 1.00 88.44 87 TYR A N 1
ATOM 668 C CA . TYR A 1 87 ? 1.785 3.903 4.852 1.00 88.44 87 TYR A CA 1
ATOM 669 C C . TYR A 1 87 ? 1.149 4.419 3.553 1.00 88.44 87 TYR A C 1
ATOM 671 O O . TYR A 1 87 ? 1.823 5.097 2.775 1.00 88.44 87 TYR A O 1
ATOM 679 N N . PHE A 1 88 ? -0.124 4.105 3.311 1.00 87.81 88 PHE A N 1
ATOM 680 C CA . PHE A 1 88 ? -0.854 4.490 2.102 1.00 87.81 88 PHE A CA 1
ATOM 681 C C . PHE A 1 88 ? -1.807 5.662 2.334 1.00 87.81 88 PHE A C 1
ATOM 683 O O . PHE A 1 88 ? -2.001 6.479 1.433 1.00 87.81 88 PHE A O 1
ATOM 690 N N . ILE A 1 89 ? -2.403 5.750 3.525 1.00 85.50 89 ILE A N 1
ATOM 691 C CA . ILE A 1 89 ? -3.405 6.762 3.860 1.00 85.50 89 ILE A CA 1
ATOM 692 C C . ILE A 1 89 ? -2.748 7.896 4.648 1.00 85.50 89 ILE A C 1
ATOM 694 O O . ILE A 1 89 ? -2.127 7.685 5.688 1.00 85.50 89 ILE A O 1
ATOM 698 N N . SER A 1 90 ? -2.915 9.129 4.168 1.00 77.81 90 SER A N 1
ATOM 699 C CA . SER A 1 90 ? -2.532 10.331 4.909 1.00 77.81 90 SER A CA 1
ATOM 700 C C . SER A 1 90 ? -3.759 10.980 5.536 1.00 77.81 90 SER A C 1
ATOM 702 O O . SER A 1 90 ? -4.716 11.286 4.836 1.00 77.81 90 SER A O 1
ATOM 704 N N . TYR A 1 91 ? -3.695 11.317 6.826 1.00 71.38 91 TYR A N 1
ATOM 705 C CA . TYR A 1 91 ? -4.769 12.046 7.517 1.00 71.38 91 TYR A CA 1
ATOM 706 C C . TYR A 1 91 ? -5.091 13.421 6.908 1.00 71.38 91 TYR A C 1
ATOM 708 O O . TYR A 1 91 ? -6.161 13.968 7.150 1.00 71.38 91 TYR A O 1
ATOM 716 N N . LYS A 1 92 ? -4.170 14.004 6.127 1.00 74.06 92 LYS A N 1
ATOM 717 C CA . LYS A 1 92 ? -4.330 15.352 5.559 1.00 74.06 92 LYS A CA 1
ATOM 718 C C . LYS A 1 92 ? -5.199 15.393 4.302 1.00 74.06 92 LYS A C 1
ATOM 720 O O . LYS A 1 92 ? -5.641 16.473 3.920 1.00 74.06 92 LYS A O 1
ATOM 725 N N . LYS A 1 93 ? -5.399 14.260 3.625 1.00 79.88 93 LYS A N 1
ATOM 726 C CA . LYS A 1 93 ? -6.135 14.192 2.359 1.00 79.88 93 LYS A CA 1
ATOM 727 C C . LYS A 1 93 ? -6.915 12.886 2.301 1.00 79.88 93 LYS A C 1
ATOM 729 O O . LYS A 1 93 ? -6.318 11.821 2.400 1.00 79.88 93 LYS A O 1
ATOM 734 N N . GLN A 1 94 ? -8.222 12.979 2.069 1.00 81.62 94 GLN A N 1
ATOM 735 C CA . GLN A 1 94 ? -9.037 11.797 1.805 1.00 81.62 94 GLN A CA 1
ATOM 736 C C . GLN A 1 94 ? -8.662 11.200 0.434 1.00 81.62 94 GLN A C 1
ATOM 738 O O . GLN A 1 94 ? -8.719 11.923 -0.569 1.00 81.62 94 GLN A O 1
ATOM 743 N N . PRO A 1 95 ? -8.230 9.925 0.372 1.00 86.38 95 PRO A N 1
ATOM 744 C CA . PRO A 1 95 ? -7.985 9.238 -0.891 1.00 86.38 95 PRO A CA 1
ATOM 745 C C . PRO A 1 95 ? -9.296 8.970 -1.637 1.00 86.38 95 PRO A C 1
ATOM 747 O O . PRO A 1 95 ? -10.394 9.132 -1.105 1.00 86.38 95 PRO A O 1
ATOM 750 N N . ALA A 1 96 ? -9.192 8.495 -2.877 1.00 90.75 96 ALA A N 1
ATOM 751 C CA . ALA A 1 96 ? -10.361 7.955 -3.561 1.00 90.75 96 ALA A CA 1
ATOM 752 C C . ALA A 1 96 ? -10.902 6.716 -2.827 1.00 90.75 96 ALA A C 1
ATOM 754 O O . ALA A 1 96 ? -10.126 5.854 -2.415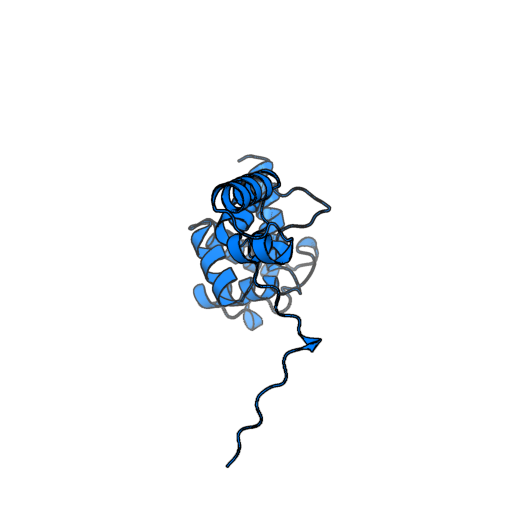 1.00 90.75 96 ALA A O 1
ATOM 755 N N . TYR A 1 97 ? -12.229 6.588 -2.742 1.00 90.38 97 TYR A N 1
ATOM 756 C CA . TYR A 1 97 ? -12.888 5.510 -1.995 1.00 90.38 97 TYR A CA 1
ATOM 757 C C . TYR A 1 97 ? -12.402 4.103 -2.377 1.00 90.38 97 TYR A C 1
ATOM 759 O O . TYR A 1 97 ? -12.113 3.296 -1.502 1.00 90.38 97 TYR A O 1
ATOM 767 N N . TRP A 1 98 ? -12.255 3.801 -3.672 1.00 93.56 98 TRP A N 1
ATOM 768 C CA . TRP A 1 98 ? -11.804 2.477 -4.132 1.00 93.56 98 TRP A CA 1
ATOM 769 C C . TRP A 1 98 ? -10.375 2.137 -3.680 1.00 93.56 98 TRP A C 1
ATOM 771 O O . TRP A 1 98 ? -10.045 0.976 -3.460 1.00 93.56 98 TRP A O 1
ATOM 781 N N . TYR A 1 99 ? -9.527 3.156 -3.537 1.00 93.00 99 TYR A N 1
ATOM 782 C CA . TYR A 1 99 ? -8.160 2.998 -3.066 1.00 93.00 99 TYR A CA 1
ATOM 783 C C . TYR A 1 99 ? -8.149 2.837 -1.545 1.00 93.00 99 TYR A C 1
ATOM 785 O O . TYR A 1 99 ? -7.544 1.906 -1.022 1.00 93.00 99 TYR A O 1
ATOM 793 N N . GLN A 1 100 ? -8.874 3.712 -0.842 1.00 91.56 100 GLN A N 1
ATOM 794 C CA . GLN A 1 100 ? -8.989 3.694 0.615 1.00 91.56 100 GLN A CA 1
ATOM 795 C C . GLN A 1 100 ? -9.600 2.386 1.132 1.00 91.56 100 GLN A C 1
ATOM 797 O O . GLN A 1 100 ? -9.017 1.756 2.008 1.00 91.56 100 GLN A O 1
ATOM 802 N N . SER A 1 101 ? -10.718 1.946 0.553 1.00 90.75 101 SER A N 1
ATOM 803 C CA . SER A 1 101 ? -11.408 0.713 0.954 1.00 90.75 101 SER A CA 1
ATOM 804 C C . SER A 1 101 ? -10.512 -0.521 0.848 1.00 90.75 101 SER A C 1
ATOM 806 O O . SER A 1 101 ? -10.518 -1.348 1.752 1.00 90.75 101 SER A O 1
ATOM 808 N N . ALA A 1 102 ? -9.675 -0.627 -0.188 1.00 92.62 102 ALA A N 1
ATOM 809 C CA . ALA A 1 102 ? -8.710 -1.720 -0.293 1.00 92.62 102 ALA A CA 1
ATOM 810 C C . ALA A 1 102 ? -7.671 -1.699 0.845 1.00 92.62 102 ALA A C 1
ATOM 812 O O . ALA A 1 102 ? -7.291 -2.748 1.360 1.00 92.62 102 ALA A O 1
ATOM 813 N N . MET A 1 103 ? -7.224 -0.515 1.274 1.00 92.75 103 MET A N 1
ATOM 814 C CA . MET A 1 103 ? -6.272 -0.404 2.382 1.00 92.75 103 MET A CA 1
ATOM 815 C C . MET A 1 103 ? -6.932 -0.752 3.719 1.00 92.75 103 MET A C 1
ATOM 817 O O . MET A 1 103 ? -6.330 -1.443 4.533 1.00 92.75 103 MET A O 1
ATOM 821 N N . GLU A 1 104 ? -8.154 -0.273 3.946 1.00 88.94 104 GLU A N 1
ATOM 822 C CA . GLU A 1 104 ? -8.893 -0.483 5.195 1.00 88.94 104 GLU A CA 1
ATOM 823 C C . GLU A 1 104 ? -9.346 -1.935 5.364 1.00 88.94 104 GLU A C 1
ATOM 825 O O . GLU A 1 104 ? -9.237 -2.489 6.451 1.00 88.94 104 GLU A O 1
ATOM 830 N N . LEU A 1 105 ? -9.813 -2.578 4.292 1.00 88.12 105 LEU A N 1
ATOM 831 C CA . LEU A 1 105 ? -10.340 -3.941 4.372 1.00 88.12 105 LEU A CA 1
ATOM 832 C C . LEU A 1 105 ? -9.244 -5.003 4.480 1.00 88.12 105 LEU A C 1
ATOM 834 O O . LEU A 1 105 ? -9.450 -6.019 5.139 1.00 88.12 105 LEU A O 1
ATOM 838 N N . TYR A 1 106 ? -8.100 -4.792 3.823 1.00 90.94 106 TYR A N 1
ATOM 839 C CA . TYR A 1 106 ? -7.094 -5.847 3.664 1.00 90.94 106 TYR A CA 1
ATOM 840 C C . TYR A 1 106 ? -5.757 -5.558 4.345 1.00 90.94 106 TYR A C 1
ATOM 842 O O . TYR A 1 106 ? -5.003 -6.494 4.600 1.00 90.94 106 TYR A O 1
ATOM 850 N N . LEU A 1 107 ? -5.439 -4.289 4.616 1.00 89.25 107 LEU A N 1
ATOM 851 C CA . LEU A 1 107 ? -4.130 -3.869 5.133 1.00 89.25 107 LEU A CA 1
ATOM 852 C C . LEU A 1 107 ? -4.228 -3.103 6.455 1.00 89.25 107 LEU A C 1
ATOM 854 O O . LEU A 1 107 ? -3.212 -2.596 6.948 1.00 89.25 107 LEU A O 1
ATOM 858 N N . ASP A 1 108 ? -5.424 -3.003 7.039 1.00 85.00 108 ASP A N 1
ATOM 859 C CA . ASP A 1 108 ? -5.587 -2.419 8.358 1.00 85.00 108 ASP A CA 1
ATOM 860 C C . ASP A 1 108 ? -5.076 -3.377 9.436 1.00 85.00 108 ASP A C 1
ATOM 862 O O . ASP A 1 108 ? -5.664 -4.411 9.738 1.00 85.00 108 ASP A O 1
ATOM 866 N N . ALA A 1 109 ? -3.942 -3.006 10.025 1.00 72.50 109 ALA A N 1
ATOM 867 C CA . ALA A 1 109 ? -3.349 -3.696 11.165 1.00 72.50 109 ALA A CA 1
ATOM 868 C C . ALA A 1 109 ? -3.754 -3.049 12.503 1.00 72.50 109 ALA A C 1
ATOM 870 O O . ALA A 1 109 ? -3.106 -3.280 13.537 1.00 72.50 109 ALA A O 1
ATOM 871 N N . SER A 1 110 ? -4.781 -2.188 12.498 1.00 68.69 110 SER A N 1
ATOM 872 C CA . SER A 1 110 ? -5.307 -1.581 13.716 1.00 68.69 110 SER A CA 1
ATOM 873 C C . SER A 1 110 ? -5.712 -2.672 14.694 1.00 68.69 110 SER A C 1
ATOM 875 O O . SER A 1 110 ? -6.519 -3.553 14.411 1.00 68.69 110 SER A O 1
ATOM 877 N N . HIS A 1 111 ? -5.109 -2.628 15.879 1.00 64.12 111 HIS A N 1
ATOM 878 C CA . HIS A 1 111 ? -5.448 -3.572 16.929 1.00 64.12 111 HIS A CA 1
ATOM 879 C C . HIS A 1 111 ? -6.901 -3.333 17.333 1.00 64.12 111 HIS A C 1
ATOM 881 O O . HIS A 1 111 ? -7.292 -2.178 17.523 1.00 64.12 111 HIS A O 1
ATOM 887 N N . TYR A 1 112 ? -7.665 -4.412 17.520 1.00 72.38 112 TYR A N 1
ATOM 888 C CA . TYR A 1 112 ? -9.044 -4.367 18.005 1.00 72.38 112 TYR A CA 1
ATOM 889 C C . TYR A 1 112 ? -9.199 -3.349 19.145 1.00 72.38 112 TYR A C 1
ATOM 891 O O . TYR A 1 112 ? -8.509 -3.437 20.171 1.00 72.38 112 TYR A O 1
ATOM 899 N N . HIS A 1 113 ? -10.073 -2.363 18.944 1.00 73.56 113 HIS A N 1
ATOM 900 C CA . HIS A 1 113 ? -10.479 -1.389 19.949 1.00 73.56 113 HIS A CA 1
ATOM 901 C C . HIS A 1 113 ? -11.952 -1.636 20.267 1.00 73.56 113 HIS A C 1
ATOM 903 O O . HIS A 1 113 ? -12.779 -1.423 19.386 1.00 73.56 113 HIS A O 1
ATOM 909 N N . PRO A 1 114 ? -12.279 -2.077 21.494 1.00 80.19 114 PRO A N 1
ATOM 910 C CA . PRO A 1 114 ? -13.664 -2.310 21.853 1.00 80.19 114 PRO A CA 1
ATOM 911 C C . PRO A 1 114 ? -14.440 -0.994 21.822 1.00 80.19 114 PRO A C 1
ATOM 913 O O . PRO A 1 114 ? -13.994 0.015 22.378 1.00 80.19 114 PRO A O 1
ATOM 916 N N . SER A 1 115 ? -15.602 -1.029 21.188 1.00 85.25 115 SER A N 1
ATOM 917 C CA . SER A 1 115 ? -16.598 0.034 21.207 1.00 85.25 115 SER A CA 1
ATOM 918 C C . SER A 1 115 ? -17.189 0.221 22.610 1.00 85.25 115 SER A C 1
ATOM 920 O O . SER A 1 115 ? -17.166 -0.679 23.455 1.00 85.25 115 SER A O 1
ATOM 922 N N . GLU A 1 116 ? -17.770 1.394 22.866 1.00 86.00 116 GLU A N 1
ATOM 923 C CA . GLU A 1 116 ? -18.475 1.662 24.128 1.00 86.00 116 GLU A CA 1
ATOM 924 C C . GLU A 1 116 ? -19.628 0.675 24.370 1.00 86.00 116 GLU A C 1
ATOM 926 O O . GLU A 1 116 ? -19.911 0.310 25.514 1.00 86.00 116 GLU A O 1
ATOM 931 N N . ASP A 1 117 ? -20.257 0.184 23.303 1.00 87.25 117 ASP A N 1
ATOM 932 C CA . ASP A 1 117 ? -21.330 -0.802 23.397 1.00 87.25 117 ASP A CA 1
ATOM 933 C C . ASP A 1 117 ? -20.804 -2.194 23.758 1.00 87.25 117 ASP A C 1
ATOM 935 O O . ASP A 1 117 ? -21.382 -2.848 24.627 1.00 87.25 117 ASP A O 1
ATOM 939 N N . GLU A 1 118 ? -19.658 -2.617 23.216 1.00 85.81 118 GLU A N 1
ATOM 940 C CA . GLU A 1 118 ? -18.978 -3.851 23.642 1.00 85.81 118 GLU A CA 1
ATOM 941 C C . GLU A 1 118 ? -18.537 -3.774 25.109 1.00 85.81 118 GLU A C 1
ATOM 943 O O . GLU A 1 118 ? -18.718 -4.726 25.877 1.00 85.81 118 GLU A O 1
ATOM 948 N N . ILE A 1 119 ? -18.021 -2.619 25.543 1.00 89.81 119 ILE A N 1
ATOM 949 C CA . ILE A 1 119 ? -17.665 -2.378 26.948 1.00 89.81 119 ILE A CA 1
ATOM 950 C C . ILE A 1 119 ? -18.910 -2.473 27.838 1.00 89.81 119 ILE A C 1
ATOM 952 O O . ILE A 1 119 ? -18.864 -3.098 28.905 1.00 89.81 119 ILE A O 1
ATOM 956 N N . ARG A 1 120 ? -20.028 -1.873 27.419 1.00 90.94 120 ARG A N 1
ATOM 957 C CA . ARG A 1 120 ? -21.299 -1.901 28.155 1.00 90.94 120 ARG A CA 1
ATOM 958 C C . ARG A 1 120 ? -21.866 -3.315 28.244 1.00 90.94 120 ARG A C 1
ATOM 960 O O . ARG A 1 120 ? -22.241 -3.740 29.336 1.00 90.94 120 ARG A O 1
ATOM 967 N N . ALA A 1 121 ? -21.877 -4.051 27.137 1.00 89.31 121 ALA A N 1
ATOM 968 C CA . ALA A 1 121 ? -22.329 -5.436 27.086 1.00 89.31 121 ALA A CA 1
ATOM 969 C C . ALA A 1 121 ? -21.483 -6.333 28.003 1.00 89.31 121 ALA A C 1
ATOM 971 O O . ALA A 1 121 ? -22.031 -7.076 28.819 1.00 89.31 121 ALA A O 1
ATOM 972 N N . CYS A 1 122 ? -20.154 -6.188 27.960 1.00 90.81 122 CYS A N 1
ATOM 973 C CA . CYS A 1 122 ? -19.243 -6.924 28.836 1.00 90.81 122 CYS A CA 1
ATOM 974 C C . CYS A 1 122 ? -19.477 -6.597 30.322 1.00 90.81 122 CYS A C 1
ATOM 976 O O . CYS A 1 122 ? -19.530 -7.504 31.153 1.00 90.81 122 CYS A O 1
ATOM 978 N N . ARG A 1 123 ? -19.696 -5.322 30.675 1.00 91.00 123 ARG A N 1
ATOM 979 C CA . ARG A 1 123 ? -20.053 -4.926 32.053 1.00 91.00 123 ARG A CA 1
ATOM 980 C C . ARG A 1 123 ? -21.346 -5.580 32.527 1.00 91.00 123 ARG A C 1
ATOM 982 O O . ARG A 1 123 ? -21.381 -6.100 33.642 1.00 91.00 123 ARG A O 1
ATOM 989 N N . SER A 1 124 ? -22.389 -5.555 31.700 1.00 90.75 124 SER A N 1
ATOM 990 C CA . SER A 1 124 ? -23.679 -6.175 32.021 1.00 90.75 124 SER A CA 1
ATOM 991 C C . SER A 1 124 ? -23.540 -7.683 32.219 1.00 90.75 124 SER A C 1
ATOM 993 O O . SER A 1 124 ? -24.050 -8.214 33.203 1.00 90.75 124 SER A O 1
ATOM 995 N N . PHE A 1 125 ? -22.780 -8.353 31.351 1.00 90.81 125 PHE A N 1
ATOM 996 C CA . PHE A 1 125 ? -22.490 -9.781 31.461 1.00 90.81 125 PHE A CA 1
ATOM 997 C C . PHE A 1 125 ? -21.735 -10.135 32.751 1.00 90.81 125 PHE A C 1
ATOM 999 O O . PHE A 1 125 ? -22.132 -11.054 33.467 1.00 90.81 125 PHE A O 1
ATOM 1006 N N . LEU A 1 126 ? -20.684 -9.379 33.093 1.00 90.50 126 LEU A N 1
ATOM 1007 C CA . LEU A 1 126 ? -19.917 -9.592 34.326 1.00 90.50 126 LEU A CA 1
ATOM 1008 C C . LEU A 1 126 ? -20.789 -9.407 35.573 1.00 90.50 126 LEU A C 1
ATOM 1010 O O . LEU A 1 126 ? -20.715 -10.221 36.492 1.00 90.50 126 LEU A O 1
ATOM 1014 N N . LYS A 1 127 ? -21.655 -8.383 35.580 1.00 91.25 127 LYS A N 1
ATOM 1015 C CA . LYS A 1 127 ? -22.595 -8.128 36.679 1.00 91.25 127 LYS A CA 1
ATOM 1016 C C . LYS A 1 127 ? -23.627 -9.250 36.819 1.00 91.25 127 LYS A C 1
ATOM 1018 O O . LYS A 1 127 ? -23.877 -9.695 37.934 1.00 91.25 127 LYS A O 1
ATOM 1023 N N . ALA A 1 128 ? -24.196 -9.715 35.706 1.00 89.88 128 ALA A N 1
ATOM 1024 C CA . ALA A 1 128 ? -25.166 -10.811 35.694 1.00 89.88 128 ALA A CA 1
ATOM 1025 C C . ALA A 1 128 ? -24.548 -12.146 36.140 1.00 89.88 128 ALA A C 1
ATOM 1027 O O . ALA A 1 128 ? -25.206 -12.943 36.798 1.00 89.88 128 ALA A O 1
ATOM 1028 N N . SER A 1 129 ? -23.267 -12.358 35.836 1.00 88.25 129 SER A N 1
ATOM 1029 C CA . SER A 1 129 ? -22.530 -13.580 36.179 1.00 88.25 129 SER A CA 1
ATOM 1030 C C . SER A 1 129 ? -21.919 -13.559 37.589 1.00 88.25 129 SER A C 1
ATOM 1032 O O . SER A 1 129 ? -21.162 -14.462 37.935 1.00 88.25 129 SER A O 1
ATOM 1034 N N . GLY A 1 130 ? -22.179 -12.519 38.395 1.00 87.06 130 GLY A N 1
ATOM 1035 C CA . GLY A 1 130 ? -21.607 -12.372 39.741 1.00 87.06 130 GLY A CA 1
ATOM 1036 C C . GLY A 1 130 ? -20.087 -12.156 39.766 1.00 87.06 130 GLY A C 1
ATOM 1037 O O . GLY A 1 130 ? -19.451 -12.332 40.804 1.00 87.06 130 GLY A O 1
ATOM 1038 N N . LEU A 1 131 ? -19.484 -11.786 38.633 1.00 86.50 131 LEU A N 1
ATOM 1039 C CA . LEU A 1 131 ? -18.045 -11.576 38.500 1.00 86.50 131 LEU A CA 1
ATOM 1040 C C . LEU A 1 131 ? -17.662 -10.129 38.836 1.00 86.50 131 LEU A C 1
ATOM 1042 O O . LEU A 1 131 ? -18.432 -9.186 38.652 1.00 86.50 131 LEU A O 1
ATOM 1046 N N . LEU A 1 132 ? -16.417 -9.934 39.281 1.00 84.44 132 LEU A N 1
ATOM 1047 C CA . LEU A 1 132 ? -15.896 -8.607 39.606 1.00 84.44 132 LEU A CA 1
ATOM 1048 C C . LEU A 1 132 ? -15.861 -7.707 38.359 1.00 84.44 132 LEU A C 1
ATOM 1050 O O . LEU A 1 132 ? -15.100 -7.952 37.419 1.00 84.44 132 LEU A O 1
ATOM 1054 N N . VAL A 1 133 ? -16.619 -6.613 38.378 1.00 86.19 133 VAL A N 1
ATOM 1055 C CA . VAL A 1 133 ? -16.598 -5.597 37.319 1.00 86.19 133 VAL A CA 1
ATOM 1056 C C . VAL A 1 133 ? -15.421 -4.650 37.558 1.00 86.19 133 VAL A C 1
ATOM 1058 O O . VAL A 1 133 ? -15.546 -3.623 38.218 1.00 86.19 133 VAL A O 1
ATOM 1061 N N . SER A 1 134 ? -14.248 -5.000 37.030 1.00 85.75 134 SER A N 1
ATOM 1062 C CA . SER A 1 134 ? -13.056 -4.143 37.058 1.00 85.75 134 SER A CA 1
ATOM 1063 C C . SER A 1 134 ? -12.551 -3.857 35.647 1.00 85.75 134 SER A C 1
ATOM 1065 O O . SER A 1 134 ? -12.779 -4.640 34.726 1.00 85.75 134 SER A O 1
ATOM 1067 N N . LYS A 1 135 ? -11.825 -2.745 35.465 1.00 82.31 135 LYS A N 1
ATOM 1068 C CA . LYS A 1 135 ? -11.243 -2.367 34.164 1.00 82.31 135 LYS A CA 1
ATOM 1069 C C . LYS A 1 135 ? -10.370 -3.484 33.578 1.00 82.31 135 LYS A C 1
ATOM 1071 O O . LYS A 1 135 ? -10.491 -3.785 32.397 1.00 82.31 135 LYS A O 1
ATOM 1076 N N . ASN A 1 136 ? -9.553 -4.132 34.410 1.00 82.88 136 ASN A N 1
ATOM 1077 C CA . ASN A 1 136 ? -8.714 -5.256 33.987 1.00 82.88 136 ASN A CA 1
ATOM 1078 C C . ASN A 1 136 ? -9.542 -6.482 33.598 1.00 82.88 136 ASN A C 1
ATOM 1080 O O . ASN A 1 136 ? -9.204 -7.150 32.626 1.00 82.88 136 ASN A O 1
ATOM 1084 N N . ASN A 1 137 ? -10.624 -6.774 34.328 1.00 82.56 137 ASN A N 1
ATOM 1085 C CA . ASN A 1 137 ? -11.474 -7.915 34.002 1.00 82.56 137 ASN A CA 1
ATOM 1086 C C . ASN A 1 137 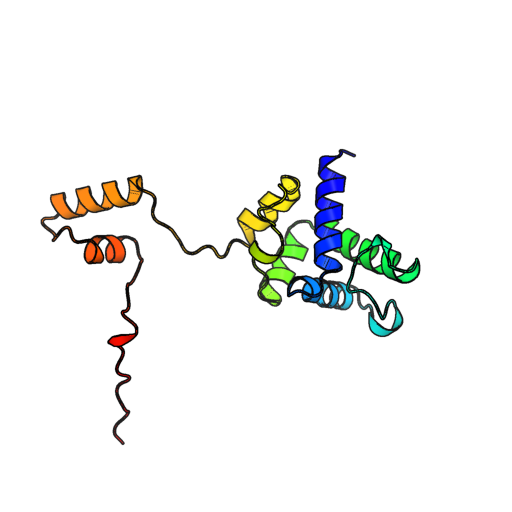? -12.226 -7.672 32.686 1.00 82.56 137 ASN A C 1
ATOM 1088 O O . ASN A 1 137 ? -12.202 -8.521 31.806 1.00 82.56 137 ASN A O 1
ATOM 1092 N N . ILE A 1 138 ? -12.779 -6.471 32.491 1.00 86.38 138 ILE A N 1
ATOM 1093 C CA . ILE A 1 138 ? -13.415 -6.067 31.228 1.00 86.38 138 ILE A CA 1
ATOM 1094 C C . ILE A 1 138 ? -12.427 -6.189 30.061 1.00 86.38 138 ILE A C 1
ATOM 1096 O O . ILE A 1 138 ? -12.745 -6.808 29.054 1.00 86.38 138 ILE A O 1
ATOM 1100 N N . GLN A 1 139 ? -11.208 -5.656 30.196 1.00 84.06 139 GLN A N 1
ATOM 1101 C CA . GLN A 1 139 ? -10.204 -5.758 29.132 1.00 84.06 139 GLN A CA 1
ATOM 1102 C C . GLN A 1 139 ? -9.814 -7.208 28.831 1.00 84.06 139 GLN A C 1
ATOM 1104 O O . GLN A 1 139 ? -9.723 -7.570 27.663 1.00 84.06 139 GLN A O 1
ATOM 1109 N N . ARG A 1 140 ? -9.668 -8.052 29.859 1.00 83.81 140 ARG A N 1
ATOM 1110 C CA . ARG A 1 140 ? -9.384 -9.483 29.692 1.00 83.81 140 ARG A CA 1
ATOM 1111 C C . ARG A 1 140 ? -10.490 -10.207 28.921 1.00 83.81 140 ARG A C 1
ATOM 1113 O O . ARG A 1 140 ? -10.180 -10.993 28.035 1.00 83.81 140 ARG A O 1
ATOM 1120 N N . TRP A 1 141 ? -11.754 -9.931 29.238 1.00 84.50 141 TRP A N 1
ATOM 1121 C CA . TRP A 1 141 ? -12.906 -10.513 28.540 1.00 84.50 141 TRP A CA 1
ATOM 1122 C C . TRP A 1 141 ? -13.066 -9.985 27.112 1.00 84.50 141 TRP A C 1
ATOM 1124 O O . TRP A 1 141 ? -13.486 -10.725 26.232 1.00 84.50 141 TRP A O 1
ATOM 1134 N N . LEU A 1 142 ? -12.650 -8.745 26.858 1.00 86.00 142 LEU A N 1
ATOM 1135 C CA . LEU A 1 142 ? -12.575 -8.153 25.520 1.00 86.00 142 LEU A CA 1
ATOM 1136 C C . LEU A 1 142 ? -11.280 -8.534 24.770 1.00 86.00 142 LEU A C 1
ATOM 1138 O O . LEU A 1 142 ? -10.910 -7.866 23.811 1.00 86.00 142 LEU A O 1
ATOM 1142 N N . GLY A 1 143 ? -10.536 -9.551 25.220 1.00 78.12 143 GLY A N 1
ATOM 1143 C CA . GLY A 1 143 ? -9.326 -10.035 24.541 1.00 78.12 143 GLY A CA 1
ATOM 1144 C C . GLY A 1 143 ? -8.121 -9.084 24.588 1.00 78.12 143 GLY A C 1
ATOM 1145 O O . GLY A 1 143 ? -7.096 -9.345 23.959 1.00 78.12 143 GLY A O 1
ATOM 1146 N N . ARG A 1 144 ? -8.195 -7.991 25.356 1.00 74.12 144 ARG A N 1
ATOM 1147 C CA . ARG A 1 144 ? -7.077 -7.078 25.617 1.00 74.12 144 ARG A CA 1
ATOM 1148 C C . ARG A 1 144 ? -6.331 -7.525 26.871 1.00 74.12 144 ARG A C 1
ATOM 1150 O O . ARG A 1 144 ? -6.634 -7.112 27.988 1.00 74.12 144 ARG A O 1
ATOM 1157 N N . TYR A 1 145 ? -5.325 -8.374 26.693 1.00 61.00 145 TYR A N 1
ATOM 1158 C CA . TYR A 1 145 ? -4.422 -8.751 27.780 1.00 61.00 145 TYR A CA 1
ATOM 1159 C C . TYR A 1 145 ? -3.475 -7.587 28.106 1.00 61.00 145 TYR A C 1
ATOM 1161 O O . TYR A 1 145 ? -2.529 -7.310 27.371 1.00 61.00 145 TYR A O 1
ATOM 1169 N N . TYR A 1 146 ? -3.709 -6.901 29.228 1.00 53.50 146 TYR A N 1
ATOM 1170 C CA . TYR A 1 146 ? -2.730 -5.977 29.801 1.00 53.50 146 TYR A CA 1
ATOM 1171 C C . TYR A 1 146 ? -1.615 -6.790 30.475 1.00 53.50 146 TYR A C 1
ATOM 1173 O O . TYR A 1 146 ? -1.770 -7.249 31.606 1.00 53.50 146 TYR A O 1
ATOM 1181 N N . VAL A 1 147 ? -0.491 -6.990 29.784 1.00 48.94 147 VAL A N 1
ATOM 1182 C CA . VAL A 1 147 ? 0.754 -7.430 30.427 1.00 48.94 147 VAL A CA 1
ATOM 1183 C C . VAL A 1 147 ? 1.546 -6.176 30.776 1.00 48.94 147 VAL A C 1
ATOM 1185 O O . VAL A 1 147 ? 2.094 -5.509 29.898 1.00 48.94 147 VAL A O 1
ATOM 1188 N N . ASP A 1 148 ? 1.593 -5.837 32.063 1.00 45.94 148 ASP A N 1
ATOM 1189 C CA . ASP A 1 148 ? 2.490 -4.794 32.551 1.00 45.94 148 ASP A CA 1
ATOM 1190 C C . ASP A 1 148 ? 3.940 -5.237 32.310 1.00 45.94 148 ASP A C 1
ATOM 1192 O O . ASP A 1 148 ? 4.457 -6.125 32.995 1.00 45.94 148 ASP A O 1
ATOM 1196 N N . LYS A 1 149 ? 4.609 -4.628 31.324 1.00 44.12 149 LYS A N 1
ATOM 1197 C CA . LYS A 1 149 ? 6.001 -4.950 30.969 1.00 44.12 149 LYS A CA 1
ATOM 1198 C C . LYS A 1 149 ? 6.966 -4.782 32.148 1.00 44.12 149 LYS A C 1
ATOM 1200 O O . LYS A 1 149 ? 8.018 -5.411 32.142 1.00 44.12 149 LYS A O 1
ATOM 1205 N N . ARG A 1 150 ? 6.620 -3.987 33.171 1.00 48.78 150 ARG A N 1
ATOM 1206 C CA . ARG A 1 150 ? 7.456 -3.790 34.371 1.00 48.78 150 ARG A CA 1
ATOM 1207 C C . ARG A 1 150 ? 7.419 -4.969 35.349 1.00 48.78 150 ARG A C 1
ATOM 1209 O O . ARG A 1 150 ? 8.252 -5.020 36.245 1.00 48.78 150 ARG A O 1
ATOM 1216 N N . ARG A 1 151 ? 6.484 -5.915 35.189 1.00 43.53 151 ARG A N 1
ATOM 1217 C CA . ARG A 1 151 ? 6.367 -7.129 36.022 1.00 43.53 151 ARG A CA 1
ATOM 1218 C C . ARG A 1 151 ? 6.866 -8.403 35.338 1.00 43.53 151 ARG A C 1
ATOM 1220 O O . ARG A 1 151 ? 6.839 -9.463 35.956 1.00 43.53 151 ARG A O 1
ATOM 1227 N N . TYR A 1 152 ? 7.323 -8.326 34.088 1.00 42.72 152 TYR A N 1
ATOM 1228 C CA . TYR A 1 152 ? 7.865 -9.487 33.386 1.00 42.72 152 TYR A CA 1
ATOM 1229 C C . TYR A 1 152 ? 9.325 -9.726 33.792 1.00 42.72 152 TYR A C 1
ATOM 1231 O O . TYR A 1 152 ? 10.257 -9.289 33.118 1.00 42.72 152 TYR A O 1
ATOM 1239 N N . ILE A 1 153 ? 9.526 -10.419 34.913 1.00 49.97 153 ILE A N 1
ATOM 1240 C CA . ILE A 1 153 ? 10.809 -11.050 35.228 1.00 49.97 153 ILE A CA 1
ATOM 1241 C C . ILE A 1 153 ? 10.860 -12.332 34.393 1.00 49.97 153 ILE A C 1
ATOM 1243 O O . ILE A 1 153 ? 10.075 -13.251 34.622 1.00 49.97 153 ILE A O 1
ATOM 1247 N N . LYS A 1 154 ? 11.748 -12.389 33.391 1.00 39.62 154 LYS A N 1
ATOM 1248 C CA . LYS A 1 154 ? 12.062 -13.658 32.719 1.00 39.62 154 LYS A CA 1
ATOM 1249 C C . LYS A 1 154 ? 12.548 -14.638 33.795 1.00 39.62 154 LYS A C 1
ATOM 1251 O O . LYS A 1 154 ? 13.483 -14.272 34.508 1.00 39.62 154 LYS A O 1
ATOM 1256 N N . PRO A 1 155 ? 11.987 -15.851 33.917 1.00 44.03 155 PRO A N 1
ATOM 1257 C CA . PRO A 1 155 ? 12.619 -16.864 34.741 1.00 44.03 155 PRO A CA 1
ATOM 1258 C C . PRO A 1 155 ? 13.986 -17.165 34.121 1.00 44.03 155 PRO A C 1
ATOM 1260 O O . PRO A 1 155 ? 14.084 -17.589 32.969 1.00 44.03 155 PRO A O 1
ATOM 1263 N N . THR A 1 156 ? 15.048 -16.850 34.859 1.00 45.53 156 THR A N 1
ATOM 1264 C CA . THR A 1 156 ? 16.404 -17.310 34.567 1.00 45.53 156 THR A CA 1
ATOM 1265 C C . THR A 1 156 ? 16.383 -18.829 34.583 1.00 45.53 156 THR A C 1
ATOM 1267 O O . THR A 1 156 ? 16.025 -19.425 35.596 1.00 45.53 156 THR A O 1
ATOM 1270 N N . ALA A 1 157 ? 16.718 -19.442 33.450 1.00 44.41 157 ALA A N 1
ATOM 1271 C CA . ALA A 1 157 ? 16.894 -20.879 33.353 1.00 44.41 157 ALA A CA 1
ATOM 1272 C C . ALA A 1 157 ? 18.031 -21.298 34.297 1.00 44.41 157 ALA A C 1
ATOM 1274 O O . ALA A 1 157 ? 19.177 -20.899 34.099 1.00 44.41 157 ALA A O 1
ATOM 1275 N N . SER A 1 158 ? 17.694 -22.052 35.339 1.00 41.75 158 SER A N 1
ATOM 1276 C CA . SER A 1 158 ? 18.667 -22.760 36.166 1.00 41.75 158 SER A CA 1
ATOM 1277 C C . SER A 1 158 ? 19.148 -23.987 35.389 1.00 41.75 158 SER A C 1
ATOM 1279 O O . SER A 1 158 ? 18.324 -24.809 34.984 1.00 41.75 158 SER A O 1
ATOM 1281 N N . GLN A 1 159 ? 20.458 -24.048 35.137 1.00 38.69 159 GLN A N 1
ATOM 1282 C CA . GLN A 1 159 ? 21.185 -25.281 34.820 1.00 38.69 1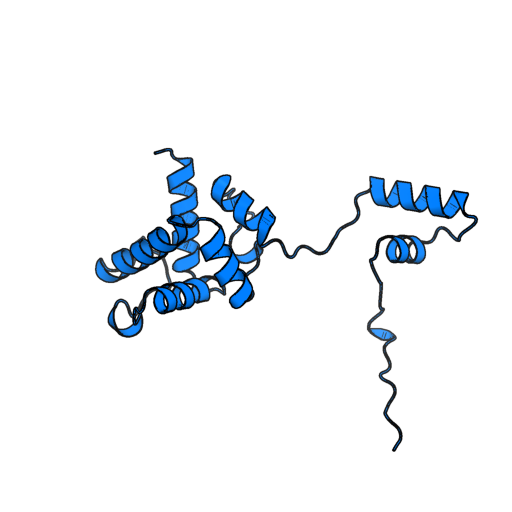59 GLN A CA 1
ATOM 1283 C C . GLN A 1 159 ? 21.436 -26.069 36.104 1.00 38.69 159 GLN A C 1
ATOM 1285 O O . GLN A 1 159 ? 21.600 -25.409 37.158 1.00 38.69 159 GLN A O 1
#

Secondary structure (DSSP, 8-state):
--HHHHHHHHHHHHHHT-SSTTHHHHHHHHHHTT--HHHH-S--SS-GGGS-HHHHHHHHHHHHHHHHTTTHHHHHHHHHTT--GGGT--TTSPPPHHHHHHHHHHS--------HHHHHHHHHHHHHTT----HHHHHHHTT-----GGG--------

Sequence (159 aa):
MSIAYFSGLHDLVKALCSKSRTGRLREGCARALGMDLADEAPELAGAFDGFRLKERRVILKLAAWLLESWPERLVTLANEYGVTSSYFISYKKQPAYWYQSAMELYLDASHYHPSEDEIRACRSFLKASGLLVSKNNIQRWLGRYYVDKRRYIKPTASQ

pLDDT: mean 84.7, std 14.01, range [38.69, 97.12]

Foldseek 3Di:
DDPLVVQLLVLLLLLCQAPDLSVVLLVVLCVVVVHDCVVQPVRSHDDLVPDDPSSVVSSVVSSVVCVVDPPVSVLVSCVVSVNALVSRDDPVDDHRPSNSVSRVVRRHPDDDDDDPVLLVVLQVVCVVVVHDPDPCVSCVVVVNHDDPPVPDDPPDDDD